Protein AF-A0A321LWF9-F1 (afdb_monomer_lite)

Sequence (135 aa):
MAGTLKCGDTFLAPKTSSAIEHLWIIVTHPDKDGRAVCVNVTTQHSYSETTVILKKGDHPFIQHDSVINYADSQLLNIKSIQAAIAAQPRSYVCKIHEPCSPKMLEDVQNGLLKSKLVKKDIKERCIAEWANKPK

Secondary structure (DSSP, 8-state):
--PPP-TT-EEEEESSTTSPEEEEEE-S---TTSEEEEEEEEE--TTS--SSEE-TTSSTT--S-EEE-GGG-EEEEHHHHHHHHHH--SSS--EEEPPPPHHHHHHHHHHHHH-SSS-HHHHHHHHHHHTT---

Structure (mmCIF, N/CA/C/O backbone):
data_AF-A0A321LWF9-F1
#
_entry.id   AF-A0A321LWF9-F1
#
loop_
_atom_site.group_PDB
_atom_site.id
_atom_site.type_symbol
_atom_site.label_atom_id
_atom_site.label_alt_id
_atom_site.label_comp_id
_atom_site.label_asym_id
_atom_site.label_entity_id
_atom_site.label_seq_id
_atom_site.pdbx_PDB_ins_code
_atom_site.Cartn_x
_atom_site.Cartn_y
_atom_site.Cartn_z
_atom_site.occupancy
_atom_site.B_iso_or_equiv
_atom_site.auth_seq_id
_atom_site.auth_comp_id
_atom_site.auth_asym_id
_atom_site.auth_atom_id
_atom_site.pdbx_PDB_model_num
ATOM 1 N N . MET A 1 1 ? -0.576 1.371 -25.034 1.00 33.84 1 MET A N 1
ATOM 2 C CA . MET A 1 1 ? -0.119 2.586 -24.324 1.00 33.84 1 MET A CA 1
ATOM 3 C C . MET A 1 1 ? -0.465 2.390 -22.858 1.00 33.84 1 MET A C 1
ATOM 5 O O . MET A 1 1 ? -1.647 2.383 -22.543 1.00 33.84 1 MET A O 1
ATOM 9 N N . ALA A 1 2 ? 0.508 2.096 -21.993 1.00 49.84 2 ALA A N 1
ATOM 10 C CA . ALA A 1 2 ? 0.224 1.943 -20.565 1.00 49.84 2 ALA A CA 1
ATOM 11 C C . ALA A 1 2 ? -0.111 3.329 -19.995 1.00 49.84 2 ALA A C 1
ATOM 13 O O . ALA A 1 2 ? 0.714 4.238 -20.071 1.00 49.84 2 ALA A O 1
ATOM 14 N N . GLY A 1 3 ? -1.344 3.509 -19.521 1.00 65.12 3 GLY A N 1
ATOM 15 C CA . GLY A 1 3 ? -1.776 4.757 -18.898 1.00 65.12 3 GLY A CA 1
ATOM 16 C C . GLY A 1 3 ? -0.985 5.060 -17.623 1.00 65.12 3 GLY A C 1
ATOM 17 O O . GLY A 1 3 ? -0.317 4.191 -17.061 1.00 65.12 3 GLY A O 1
ATOM 18 N N . THR A 1 4 ? -1.047 6.309 -17.165 1.00 84.88 4 THR A N 1
ATOM 19 C CA . THR A 1 4 ? -0.540 6.695 -15.842 1.00 84.88 4 THR A CA 1
ATOM 20 C C . THR A 1 4 ? -1.235 5.866 -14.762 1.00 84.88 4 THR A C 1
ATOM 22 O O . THR A 1 4 ? -2.464 5.802 -14.758 1.00 84.88 4 THR A O 1
ATOM 25 N N . LEU A 1 5 ? -0.455 5.237 -13.874 1.00 94.19 5 LEU A N 1
ATOM 26 C CA . LEU A 1 5 ? -0.988 4.528 -12.710 1.00 94.19 5 LEU A CA 1
ATOM 27 C C . LEU A 1 5 ? -1.885 5.477 -11.905 1.00 94.19 5 LEU A C 1
ATOM 29 O O . LEU A 1 5 ? -1.524 6.631 -11.659 1.00 94.19 5 LEU A O 1
ATOM 33 N N . LYS A 1 6 ? -3.053 4.991 -11.504 1.00 96.19 6 LYS A N 1
ATOM 34 C CA . LYS A 1 6 ? -4.105 5.790 -10.863 1.00 96.19 6 LYS A CA 1
ATOM 35 C C . LYS A 1 6 ? -4.598 5.139 -9.574 1.00 96.19 6 LYS A C 1
ATOM 37 O O . LYS A 1 6 ? -4.221 4.024 -9.232 1.00 96.19 6 LYS A O 1
ATOM 42 N N . CYS A 1 7 ? -5.462 5.856 -8.859 1.00 97.69 7 CYS A N 1
ATOM 43 C CA . CYS A 1 7 ? -6.147 5.339 -7.679 1.00 97.69 7 CYS A CA 1
ATOM 44 C C . CYS A 1 7 ? -6.830 3.993 -7.989 1.00 97.69 7 CYS A C 1
ATOM 46 O O . CYS A 1 7 ? -7.544 3.879 -8.985 1.00 97.69 7 CYS A O 1
ATOM 48 N N . GLY A 1 8 ? -6.592 2.991 -7.143 1.00 98.19 8 GLY A N 1
ATOM 49 C CA . GLY A 1 8 ? -7.060 1.614 -7.311 1.00 98.19 8 GLY A CA 1
ATOM 50 C C . GLY A 1 8 ? -6.105 0.689 -8.066 1.00 98.19 8 GLY A C 1
ATOM 51 O O . GLY A 1 8 ? -6.226 -0.526 -7.919 1.00 98.19 8 GLY A O 1
ATOM 52 N N . ASP A 1 9 ? -5.138 1.221 -8.816 1.00 98.31 9 ASP A N 1
ATOM 53 C CA . ASP A 1 9 ? -4.110 0.382 -9.428 1.00 98.31 9 ASP A CA 1
ATOM 54 C C . ASP A 1 9 ? -3.149 -0.153 -8.360 1.00 98.31 9 ASP A C 1
ATOM 56 O O . ASP A 1 9 ? -2.934 0.461 -7.304 1.00 98.31 9 ASP A O 1
ATOM 60 N N . THR A 1 10 ? -2.537 -1.296 -8.667 1.00 98.44 10 THR A N 1
ATOM 61 C CA . THR A 1 10 ? -1.544 -1.923 -7.801 1.00 98.44 10 THR A CA 1
ATOM 62 C C . THR A 1 10 ? -0.240 -2.193 -8.540 1.00 98.44 10 THR A C 1
ATOM 64 O O . THR A 1 10 ? -0.171 -2.264 -9.773 1.00 98.44 10 THR A O 1
ATOM 67 N N . PHE A 1 11 ? 0.835 -2.316 -7.772 1.00 97.69 11 PHE A N 1
ATOM 68 C CA . PHE A 1 11 ? 2.148 -2.661 -8.294 1.00 97.69 11 PHE A CA 1
ATOM 69 C C . PHE A 1 11 ? 2.960 -3.418 -7.249 1.00 97.69 11 PHE A C 1
ATOM 71 O O . PHE A 1 11 ? 2.755 -3.268 -6.045 1.00 97.69 11 PHE A O 1
ATOM 78 N N . LEU A 1 12 ? 3.909 -4.222 -7.718 1.00 96.94 12 LEU A N 1
ATOM 79 C CA . LEU A 1 12 ? 4.928 -4.832 -6.879 1.00 96.94 12 LEU A CA 1
ATOM 80 C C . LEU A 1 12 ? 6.168 -3.957 -6.877 1.00 96.94 12 LEU A C 1
ATOM 82 O O . LEU A 1 12 ? 6.652 -3.569 -7.940 1.00 96.94 12 LEU A O 1
ATOM 86 N N . ALA A 1 13 ? 6.669 -3.660 -5.686 1.00 95.38 13 ALA A N 1
ATOM 87 C CA . ALA A 1 13 ? 7.951 -3.003 -5.486 1.00 95.38 13 ALA A CA 1
ATOM 88 C C . ALA A 1 13 ? 8.473 -3.313 -4.078 1.00 95.38 13 ALA A C 1
ATOM 90 O O . ALA A 1 13 ? 7.673 -3.446 -3.140 1.00 95.38 13 ALA A O 1
ATOM 91 N N . PRO A 1 14 ? 9.795 -3.402 -3.889 1.00 92.81 14 PRO A N 1
ATOM 92 C CA . PRO A 1 14 ? 10.354 -3.537 -2.561 1.00 92.81 14 PRO A CA 1
ATOM 93 C C . PRO A 1 14 ? 10.372 -2.176 -1.853 1.00 92.81 14 PRO A C 1
ATOM 95 O O . PRO A 1 14 ? 10.404 -1.120 -2.487 1.00 92.81 14 PRO A O 1
ATOM 98 N N . LYS A 1 15 ? 10.356 -2.187 -0.517 1.00 85.38 15 LYS A N 1
ATOM 99 C CA . LYS A 1 15 ? 10.436 -0.949 0.289 1.00 85.38 15 LYS A CA 1
ATOM 100 C C . LYS A 1 15 ? 11.791 -0.256 0.145 1.00 85.38 15 LYS A C 1
ATOM 102 O O . LYS A 1 15 ? 11.888 0.966 0.171 1.00 85.38 15 LYS A O 1
ATOM 107 N N . THR A 1 16 ? 12.836 -1.061 0.004 1.00 81.19 16 THR A N 1
ATOM 108 C CA . THR A 1 16 ? 14.216 -0.669 -0.282 1.00 81.19 16 THR A CA 1
ATOM 109 C C . THR A 1 16 ? 14.758 -1.615 -1.346 1.00 81.19 16 THR A C 1
ATOM 111 O O . THR A 1 16 ? 14.218 -2.697 -1.532 1.00 81.19 16 THR A O 1
ATOM 114 N N . SER A 1 17 ? 15.844 -1.265 -2.032 1.00 71.50 17 SER A N 1
ATOM 115 C CA . SER A 1 17 ? 16.405 -2.103 -3.106 1.00 71.50 17 SER A CA 1
ATOM 116 C C . SER A 1 17 ? 16.834 -3.517 -2.678 1.00 71.50 17 SER A C 1
ATOM 118 O O . SER A 1 17 ? 17.071 -4.350 -3.546 1.00 71.50 17 SER A O 1
ATOM 120 N N . SER A 1 18 ? 16.940 -3.790 -1.374 1.00 73.69 18 SER A N 1
ATOM 121 C CA . SER A 1 18 ? 17.298 -5.093 -0.798 1.00 73.69 18 SER A CA 1
ATOM 122 C C . SER A 1 18 ? 16.151 -5.797 -0.064 1.00 73.69 18 SER A C 1
ATOM 124 O O . SER A 1 18 ? 16.348 -6.895 0.454 1.00 73.69 18 SER A O 1
ATOM 126 N N . ALA A 1 19 ? 14.974 -5.175 0.030 1.00 82.75 19 ALA A N 1
ATOM 127 C CA . ALA A 1 19 ? 13.818 -5.772 0.687 1.00 82.75 19 ALA A CA 1
ATOM 128 C C . ALA A 1 19 ? 13.06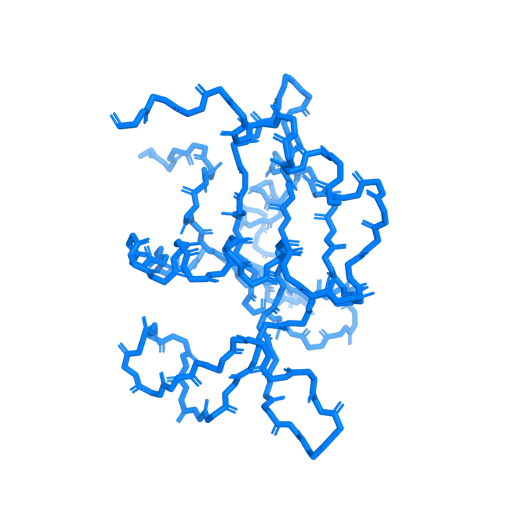1 -6.713 -0.257 1.00 82.75 19 ALA A C 1
ATOM 130 O O . ALA A 1 19 ? 13.158 -6.601 -1.479 1.00 82.75 19 ALA A O 1
ATOM 131 N N . ILE A 1 20 ? 12.252 -7.596 0.329 1.00 88.69 20 ILE A N 1
ATOM 132 C CA . ILE A 1 20 ? 11.236 -8.333 -0.423 1.00 88.69 20 ILE A CA 1
ATOM 133 C C . ILE A 1 20 ? 10.226 -7.359 -1.036 1.00 88.69 20 ILE A C 1
ATOM 135 O O . ILE A 1 20 ? 9.945 -6.285 -0.488 1.00 88.69 20 ILE A O 1
ATOM 139 N N . GLU A 1 21 ? 9.677 -7.733 -2.183 1.00 92.75 21 GLU A N 1
ATOM 140 C CA . GLU A 1 21 ? 8.606 -6.993 -2.822 1.00 92.75 21 GLU A CA 1
ATOM 141 C C . GLU A 1 21 ? 7.299 -7.098 -2.036 1.00 92.75 21 GLU A C 1
ATOM 143 O O . GLU A 1 21 ? 6.934 -8.141 -1.494 1.00 92.75 21 GLU A O 1
ATOM 148 N N . HIS A 1 22 ? 6.567 -5.990 -2.010 1.00 96.06 22 HIS A N 1
ATOM 149 C CA . HIS A 1 22 ? 5.213 -5.938 -1.488 1.00 96.06 22 HIS A CA 1
ATOM 150 C C . HIS A 1 22 ? 4.256 -5.510 -2.590 1.00 96.06 22 HIS A C 1
ATOM 152 O O . HIS A 1 22 ? 4.632 -4.751 -3.488 1.00 96.06 22 HIS A O 1
ATOM 158 N N . LEU A 1 23 ? 3.003 -5.949 -2.482 1.00 97.94 23 LEU A N 1
ATOM 159 C CA . LEU A 1 23 ? 1.915 -5.352 -3.244 1.00 97.94 23 LEU A CA 1
ATOM 160 C C . LEU A 1 23 ? 1.570 -3.999 -2.639 1.00 97.94 23 LEU A C 1
ATOM 162 O O . LEU A 1 23 ? 1.152 -3.919 -1.485 1.00 97.94 23 LEU A O 1
ATOM 166 N N . TRP A 1 24 ? 1.734 -2.956 -3.437 1.00 98.44 24 TRP A N 1
ATOM 167 C CA . TRP A 1 24 ? 1.317 -1.600 -3.129 1.00 98.44 24 TRP A CA 1
ATOM 168 C C . TRP A 1 24 ? 0.002 -1.284 -3.823 1.00 98.44 24 TRP A C 1
ATOM 170 O O . TRP A 1 24 ? -0.192 -1.639 -4.983 1.00 98.44 24 TRP A O 1
ATOM 180 N N . ILE A 1 25 ? -0.873 -0.579 -3.117 1.00 98.69 25 ILE A N 1
ATOM 181 C CA . ILE A 1 25 ? -2.166 -0.106 -3.605 1.00 98.69 25 ILE A CA 1
ATOM 182 C C . ILE A 1 25 ? -2.134 1.415 -3.589 1.00 98.69 25 ILE A C 1
ATOM 184 O O . ILE A 1 25 ? -1.852 2.015 -2.548 1.00 98.69 25 ILE A O 1
ATOM 188 N N . ILE A 1 26 ? -2.448 2.038 -4.722 1.00 98.56 26 ILE A N 1
ATOM 189 C CA . ILE A 1 26 ? -2.597 3.490 -4.811 1.00 98.56 26 ILE A CA 1
ATOM 190 C C . ILE A 1 26 ? -3.982 3.856 -4.270 1.00 98.56 26 ILE A C 1
ATOM 192 O O . ILE A 1 26 ? -4.996 3.518 -4.877 1.00 98.56 26 ILE A O 1
ATOM 196 N N . VAL A 1 27 ? -4.048 4.541 -3.128 1.00 98.44 27 VAL A N 1
ATOM 197 C CA . VAL A 1 27 ? -5.325 4.824 -2.442 1.00 98.44 27 VAL A CA 1
ATOM 198 C C . VAL A 1 27 ? -5.854 6.230 -2.699 1.00 98.44 27 VAL A C 1
ATOM 200 O O . VAL A 1 27 ? -6.997 6.526 -2.352 1.00 98.44 27 VAL A O 1
ATOM 203 N N . THR A 1 28 ? -5.062 7.087 -3.336 1.00 97.75 28 THR A N 1
ATOM 204 C CA . THR A 1 28 ? -5.463 8.433 -3.750 1.00 97.75 28 THR A CA 1
ATOM 205 C C . THR A 1 28 ? -5.158 8.689 -5.221 1.00 97.75 28 THR A C 1
ATOM 207 O O . THR A 1 28 ? -4.331 8.011 -5.825 1.00 97.75 28 THR A O 1
ATOM 210 N N . HIS A 1 29 ? -5.789 9.691 -5.823 1.00 95.94 29 HIS A N 1
ATOM 211 C CA . HIS A 1 29 ? -5.349 10.176 -7.126 1.00 95.94 29 HIS A CA 1
ATOM 212 C C . HIS A 1 29 ? -3.950 10.801 -7.002 1.00 95.94 29 HIS A C 1
ATOM 214 O O . HIS A 1 29 ? -3.640 11.417 -5.977 1.00 95.94 29 HIS A O 1
ATOM 220 N N . PRO A 1 30 ? -3.084 10.655 -8.021 1.00 95.38 30 PRO A N 1
ATOM 221 C CA . PRO A 1 30 ? -1.855 11.430 -8.078 1.00 95.38 30 PRO A CA 1
ATOM 222 C C . PRO A 1 30 ? -2.178 12.927 -8.082 1.00 95.38 30 PRO A C 1
ATOM 224 O O . PRO A 1 30 ? -3.001 13.389 -8.871 1.00 95.38 30 PRO A O 1
ATOM 227 N N . ASP A 1 31 ? -1.526 13.682 -7.203 1.00 94.00 31 ASP A N 1
ATOM 228 C CA . ASP A 1 31 ? -1.653 15.135 -7.162 1.00 94.00 31 ASP A CA 1
ATOM 229 C C . ASP A 1 31 ? -0.938 15.810 -8.348 1.00 94.00 31 ASP A C 1
ATOM 231 O O . ASP A 1 31 ? -0.370 15.156 -9.227 1.00 94.00 31 ASP A O 1
ATOM 235 N N . LYS A 1 32 ? -0.932 17.148 -8.369 1.00 92.38 32 LYS A N 1
ATOM 236 C CA . LYS A 1 32 ? -0.263 17.944 -9.414 1.00 92.38 32 LYS A CA 1
ATOM 237 C C . LYS A 1 32 ? 1.233 17.631 -9.580 1.00 92.38 32 LYS A C 1
ATOM 239 O O . LYS A 1 32 ? 1.772 17.805 -10.671 1.00 92.38 32 LYS A O 1
ATOM 244 N N . ASP A 1 33 ? 1.888 17.146 -8.525 1.00 93.62 33 ASP A N 1
ATOM 245 C CA . ASP A 1 33 ? 3.304 16.768 -8.533 1.00 93.62 33 ASP A CA 1
ATOM 246 C C . ASP A 1 33 ? 3.491 15.284 -8.910 1.00 93.62 33 ASP A C 1
ATOM 248 O O . ASP A 1 33 ? 4.613 14.777 -8.959 1.00 93.62 33 ASP A O 1
ATOM 252 N N . GLY A 1 34 ? 2.397 14.570 -9.195 1.00 94.69 34 GLY A N 1
ATOM 253 C CA . GLY A 1 34 ? 2.378 13.144 -9.498 1.00 94.69 34 GLY A CA 1
ATOM 254 C C . GLY A 1 34 ? 2.550 12.261 -8.265 1.00 94.69 34 GLY A C 1
ATOM 255 O O . GLY A 1 34 ? 2.986 11.118 -8.406 1.00 94.69 34 GLY A O 1
ATOM 256 N N . ARG A 1 35 ? 2.257 12.770 -7.062 1.00 97.19 35 ARG A N 1
ATOM 257 C CA . ARG A 1 35 ? 2.376 12.010 -5.814 1.00 97.19 35 ARG A CA 1
ATOM 258 C C . ARG A 1 35 ? 1.029 11.482 -5.348 1.00 97.19 35 ARG A C 1
ATOM 260 O O . ARG A 1 35 ? 0.050 12.221 -5.338 1.00 97.19 35 ARG A O 1
ATOM 267 N N . ALA A 1 36 ? 0.996 10.233 -4.904 1.00 97.94 36 ALA A N 1
ATOM 268 C CA . ALA A 1 36 ? -0.195 9.608 -4.340 1.00 97.94 36 ALA A CA 1
ATOM 269 C C . ALA A 1 36 ? 0.142 8.872 -3.043 1.00 97.94 36 ALA A C 1
ATOM 271 O O . ALA A 1 36 ? 1.253 8.366 -2.864 1.00 97.94 36 ALA A O 1
ATOM 272 N N . VAL A 1 37 ? -0.825 8.812 -2.132 1.00 98.44 37 VAL A N 1
ATOM 273 C CA . VAL A 1 37 ? -0.742 7.952 -0.959 1.00 98.44 37 VAL A CA 1
ATOM 274 C C . VAL A 1 37 ? -0.902 6.511 -1.423 1.00 98.44 37 VAL A C 1
ATOM 276 O O . VAL A 1 37 ? -1.828 6.175 -2.164 1.00 98.44 37 VAL A O 1
ATOM 279 N N . CYS A 1 38 ? 0.017 5.667 -0.977 1.00 98.56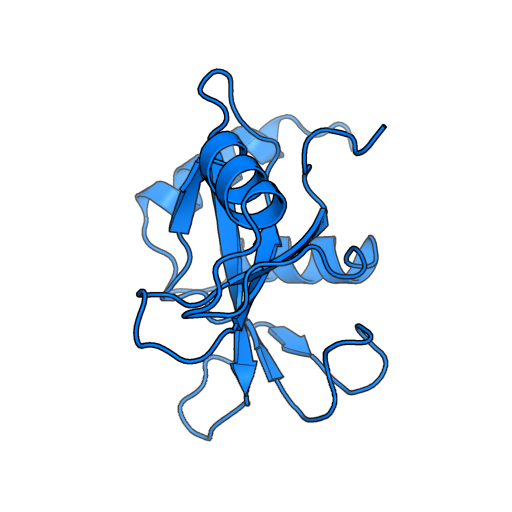 38 CYS A N 1
ATOM 280 C CA . CYS A 1 38 ? 0.029 4.243 -1.240 1.00 98.56 38 CYS A CA 1
ATOM 281 C C . CYS A 1 38 ? 0.143 3.476 0.078 1.00 98.56 38 CYS A C 1
ATOM 283 O O . CYS A 1 38 ? 0.803 3.926 1.018 1.00 98.56 38 CYS A O 1
ATOM 285 N N . VAL A 1 39 ? -0.471 2.300 0.128 1.00 98.56 39 VAL A N 1
ATOM 286 C CA . VAL A 1 39 ? -0.352 1.356 1.248 1.00 98.56 39 VAL A CA 1
ATOM 287 C C . VAL A 1 39 ? 0.175 0.026 0.737 1.00 98.56 39 VAL A C 1
ATOM 289 O O . VAL A 1 39 ? -0.084 -0.319 -0.414 1.00 98.56 39 VAL A O 1
ATOM 292 N N . ASN A 1 40 ? 0.900 -0.720 1.571 1.00 98.12 40 ASN A N 1
ATOM 293 C CA . ASN A 1 40 ? 1.349 -2.063 1.214 1.00 98.12 40 ASN A CA 1
ATOM 294 C C . ASN A 1 40 ? 0.566 -3.163 1.925 1.00 98.12 40 ASN A C 1
ATOM 296 O O . ASN A 1 40 ? 0.078 -2.993 3.044 1.00 98.12 40 ASN A O 1
ATOM 300 N N . VAL A 1 41 ? 0.485 -4.306 1.252 1.00 98.12 41 VAL A N 1
ATOM 301 C CA . VAL A 1 41 ? -0.030 -5.556 1.795 1.00 98.12 41 VAL A CA 1
ATOM 302 C C . VAL A 1 41 ? 1.121 -6.370 2.381 1.00 98.12 41 VAL A C 1
ATOM 304 O O . VAL A 1 41 ? 2.202 -6.479 1.794 1.00 98.12 41 VAL A O 1
ATOM 307 N N . THR A 1 42 ? 0.880 -6.968 3.543 1.00 96.50 42 THR A N 1
ATOM 308 C CA . THR A 1 42 ? 1.802 -7.905 4.190 1.00 96.50 42 THR A CA 1
ATOM 309 C C . THR A 1 42 ? 1.041 -9.116 4.711 1.00 96.50 42 THR A C 1
ATOM 311 O O . THR A 1 42 ? -0.143 -9.018 5.026 1.00 96.50 42 THR A O 1
ATOM 314 N N . THR A 1 43 ? 1.720 -10.253 4.835 1.00 96.75 43 THR A N 1
ATOM 315 C CA . THR A 1 43 ? 1.185 -11.440 5.514 1.00 96.75 43 THR A CA 1
ATOM 316 C C . THR A 1 43 ? 0.687 -11.082 6.916 1.00 96.75 43 THR A C 1
ATOM 318 O O . THR A 1 43 ? 1.323 -10.299 7.628 1.00 96.75 43 THR A O 1
ATOM 321 N N . GLN A 1 44 ? -0.455 -11.647 7.311 1.00 97.69 44 GLN A N 1
ATOM 322 C CA . GLN A 1 44 ? -0.996 -11.476 8.652 1.00 97.69 44 GLN A CA 1
ATOM 323 C C . GLN A 1 44 ? -0.147 -12.247 9.676 1.00 97.69 44 GLN A C 1
ATOM 325 O O . GLN A 1 44 ? 0.100 -13.442 9.534 1.00 97.69 44 GLN A O 1
ATOM 330 N N . HIS A 1 45 ? 0.236 -11.566 10.752 1.00 96.25 45 HIS A N 1
ATOM 331 C CA . HIS A 1 45 ? 0.881 -12.134 11.933 1.00 96.25 45 HIS A CA 1
ATOM 332 C C . HIS A 1 45 ? 0.061 -11.812 13.192 1.00 96.25 45 HIS A C 1
ATOM 334 O O . HIS A 1 45 ? -0.865 -11.003 13.154 1.00 96.25 45 HIS A O 1
ATOM 340 N N . SER A 1 46 ? 0.395 -12.421 14.333 1.00 96.56 46 SER A N 1
ATOM 341 C CA . SER A 1 46 ? -0.323 -12.201 15.602 1.00 96.56 46 SER A CA 1
ATOM 342 C C . SER A 1 46 ? -0.274 -10.750 16.101 1.00 96.56 46 SER A C 1
ATOM 344 O O . SER A 1 46 ? -1.175 -10.318 16.811 1.00 96.56 46 SER A O 1
ATOM 346 N N . TYR A 1 47 ? 0.760 -10.001 15.715 1.00 94.06 47 TYR A N 1
ATOM 347 C CA . TYR A 1 47 ? 0.954 -8.587 16.051 1.00 94.06 47 TYR A CA 1
ATOM 348 C C . TYR A 1 47 ? 0.453 -7.625 14.963 1.00 94.06 47 TYR A C 1
ATOM 350 O O . TYR A 1 47 ? 0.621 -6.413 15.090 1.00 94.06 47 TYR A O 1
ATOM 358 N N . SER A 1 48 ? -0.106 -8.143 13.867 1.00 95.94 48 SER A N 1
ATOM 359 C CA . SER A 1 48 ? -0.613 -7.313 12.779 1.00 95.94 48 SER A CA 1
ATOM 360 C C . SER A 1 48 ? -1.804 -6.475 13.228 1.00 95.94 48 SER A C 1
ATOM 362 O O . SER A 1 48 ? -2.694 -6.955 13.928 1.00 95.94 48 SER A O 1
ATOM 364 N N . GLU A 1 49 ? -1.877 -5.240 12.737 1.00 95.12 49 GLU A N 1
ATOM 365 C CA . GLU A 1 49 ? -3.142 -4.513 12.736 1.00 95.12 49 GLU A CA 1
ATOM 366 C C . GLU A 1 49 ? -4.128 -5.221 11.793 1.00 95.12 49 GLU A C 1
ATOM 368 O O . GLU A 1 49 ? -3.803 -5.498 10.640 1.00 95.12 49 GLU A O 1
ATOM 373 N N . THR A 1 50 ? -5.338 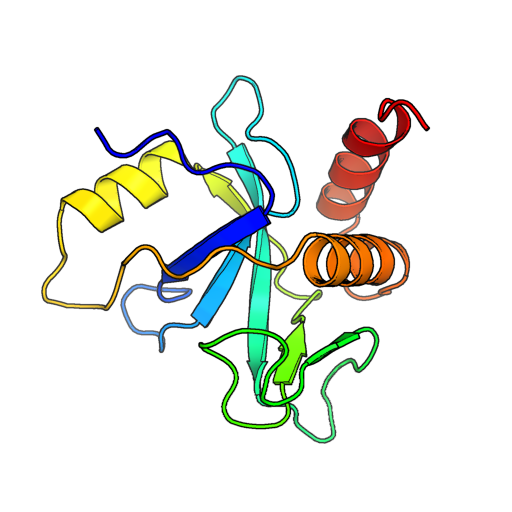-5.504 12.277 1.00 97.38 50 THR A N 1
ATOM 374 C CA . THR A 1 50 ? -6.371 -6.265 11.552 1.00 97.38 50 THR A CA 1
ATOM 375 C C . THR A 1 50 ? -7.547 -5.403 11.093 1.00 97.38 50 THR A C 1
ATOM 377 O O . THR A 1 50 ? -8.627 -5.917 10.814 1.00 97.38 50 THR A O 1
ATOM 380 N N . THR A 1 51 ? -7.344 -4.085 10.981 1.00 97.81 51 THR A N 1
ATOM 381 C CA . THR A 1 51 ? -8.369 -3.133 10.517 1.00 97.81 51 THR A CA 1
ATOM 382 C C . THR A 1 51 ? -8.942 -3.527 9.151 1.00 97.81 51 THR A C 1
ATOM 384 O O . THR A 1 51 ? -10.142 -3.382 8.927 1.00 97.81 51 THR A O 1
ATOM 387 N N . VAL A 1 52 ? -8.098 -4.063 8.262 1.00 98.44 52 VAL A N 1
ATOM 388 C CA . VAL A 1 52 ? -8.506 -4.725 7.017 1.00 98.44 52 VAL A CA 1
ATOM 389 C C . VAL A 1 52 ? -7.705 -6.012 6.878 1.00 98.44 52 VAL A C 1
ATOM 391 O O . VAL A 1 52 ? -6.473 -5.977 6.840 1.00 98.44 52 VAL A O 1
ATOM 394 N N . ILE A 1 53 ? -8.417 -7.135 6.795 1.00 98.44 53 ILE A N 1
ATOM 395 C CA . ILE A 1 53 ? -7.861 -8.451 6.484 1.00 98.44 53 ILE A CA 1
ATOM 396 C C . ILE A 1 53 ? -8.274 -8.796 5.055 1.00 98.44 53 ILE A C 1
ATOM 398 O O . ILE A 1 53 ? -9.453 -8.723 4.720 1.00 98.44 53 ILE A O 1
ATOM 402 N N . LEU A 1 54 ? -7.300 -9.189 4.245 1.00 98.38 54 LEU A N 1
ATOM 403 C CA . LEU A 1 54 ? -7.476 -9.690 2.891 1.00 98.38 54 LEU A CA 1
ATOM 404 C C . LEU A 1 54 ? -7.340 -11.209 2.894 1.00 98.38 54 LEU A C 1
ATOM 406 O O . LEU A 1 54 ? -6.417 -11.768 3.496 1.00 98.38 54 LEU A O 1
ATOM 410 N N . LYS A 1 55 ? -8.256 -11.870 2.200 1.00 98.25 55 LYS A N 1
ATOM 411 C CA . LYS A 1 55 ? -8.323 -13.317 2.040 1.00 98.25 55 LYS A CA 1
ATOM 412 C C . LYS A 1 55 ? -8.039 -13.704 0.595 1.00 98.25 55 LYS A C 1
ATOM 414 O O . LYS A 1 55 ? -8.119 -12.899 -0.336 1.00 98.25 55 LYS A O 1
ATOM 419 N N . LYS A 1 56 ? -7.712 -14.982 0.398 1.00 97.62 56 LYS A N 1
ATOM 420 C CA . LYS A 1 56 ? -7.579 -15.557 -0.941 1.00 97.62 56 LYS A CA 1
ATOM 421 C C . LYS A 1 56 ? -8.867 -15.312 -1.736 1.00 97.62 56 LYS A C 1
ATOM 423 O O . LYS A 1 56 ? -9.946 -15.665 -1.274 1.00 97.62 56 LYS A O 1
ATOM 428 N N . GLY A 1 57 ? -8.728 -14.741 -2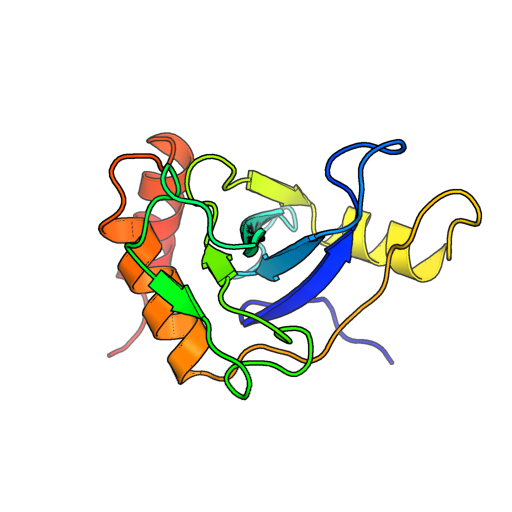.931 1.00 96.31 57 GLY A N 1
ATOM 429 C CA . GLY A 1 57 ? -9.848 -14.366 -3.802 1.00 96.31 57 GLY A CA 1
ATOM 430 C C . GLY A 1 57 ? -10.157 -12.867 -3.833 1.00 96.31 57 GLY A C 1
ATOM 431 O O . GLY A 1 57 ? -10.696 -12.409 -4.835 1.00 96.31 57 GLY A O 1
ATOM 432 N N . ASP A 1 58 ? -9.748 -12.089 -2.822 1.00 97.06 58 ASP A N 1
ATOM 433 C CA . ASP A 1 58 ? -9.966 -10.630 -2.817 1.00 97.06 58 ASP A CA 1
ATOM 434 C C . ASP A 1 58 ? -9.129 -9.916 -3.886 1.00 97.06 58 ASP A C 1
ATOM 436 O O . ASP A 1 58 ? -9.554 -8.922 -4.476 1.00 97.06 58 ASP A O 1
ATOM 440 N N . HIS A 1 59 ? -7.928 -10.437 -4.143 1.00 98.06 59 HIS A N 1
ATOM 441 C CA . HIS A 1 59 ? -7.025 -9.961 -5.182 1.00 98.06 59 HIS A CA 1
ATOM 442 C C . HIS A 1 59 ? -6.075 -11.095 -5.622 1.00 98.06 59 HIS A C 1
ATOM 444 O O . HIS A 1 59 ? -5.661 -11.880 -4.763 1.00 98.06 59 HIS A O 1
ATOM 450 N N . PRO A 1 60 ? -5.673 -11.201 -6.908 1.00 97.38 60 PRO A N 1
ATOM 451 C CA . PRO A 1 60 ? -4.872 -12.330 -7.410 1.00 97.38 60 PRO A CA 1
ATOM 452 C C . PRO A 1 60 ? -3.521 -12.540 -6.707 1.00 97.38 60 PRO A C 1
ATOM 454 O O . PRO A 1 60 ? -3.020 -13.660 -6.631 1.00 97.38 60 PRO A O 1
ATOM 457 N N . PHE A 1 61 ? -2.941 -11.473 -6.153 1.00 97.06 61 PHE A N 1
ATOM 458 C CA . PHE A 1 61 ? -1.708 -11.548 -5.359 1.00 97.06 61 PHE A CA 1
ATOM 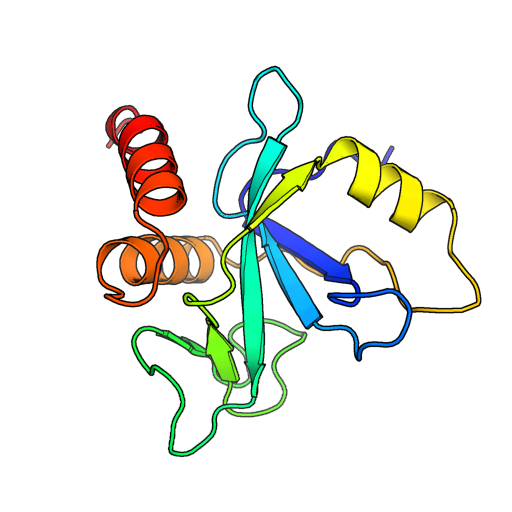459 C C . PHE A 1 61 ? -1.892 -12.246 -3.995 1.00 97.06 61 PHE A C 1
ATOM 461 O O . PHE A 1 61 ? -0.929 -12.741 -3.416 1.00 97.06 61 PHE A O 1
ATOM 468 N N . ILE A 1 62 ? -3.113 -12.285 -3.455 1.00 97.69 62 ILE A N 1
ATOM 469 C CA . ILE A 1 62 ? -3.384 -12.765 -2.096 1.00 97.69 62 ILE A CA 1
ATOM 470 C C . ILE A 1 62 ? -3.574 -14.279 -2.116 1.00 97.69 62 ILE A C 1
ATOM 472 O O . ILE A 1 62 ? -4.587 -14.790 -2.591 1.00 97.69 62 ILE A O 1
ATOM 476 N N . GLN A 1 63 ? -2.592 -14.999 -1.576 1.00 96.75 63 GLN A N 1
ATOM 477 C CA . GLN A 1 63 ? -2.602 -16.466 -1.500 1.00 96.75 63 GLN A CA 1
ATOM 478 C C . GLN A 1 63 ? -2.892 -16.994 -0.091 1.00 96.75 63 GLN A C 1
ATOM 480 O O . GLN A 1 63 ? -3.330 -18.133 0.072 1.00 96.75 63 GLN A O 1
ATOM 485 N N . HIS A 1 64 ? -2.704 -16.147 0.915 1.00 95.81 64 HIS A N 1
ATOM 486 C CA . HIS A 1 64 ? -2.912 -16.430 2.329 1.00 95.81 64 HIS A CA 1
ATOM 487 C C . HIS A 1 64 ? -3.405 -15.172 3.042 1.00 95.81 64 HIS A C 1
ATOM 489 O O . HIS A 1 64 ? -3.333 -14.067 2.498 1.00 95.81 64 HIS A O 1
ATOM 495 N N . ASP A 1 65 ? -3.897 -15.351 4.265 1.00 98.25 65 ASP A N 1
ATOM 496 C CA . ASP A 1 65 ? -4.367 -14.263 5.120 1.00 98.25 65 ASP A CA 1
ATOM 497 C C . ASP A 1 65 ? -3.334 -13.134 5.203 1.00 98.25 65 ASP A C 1
ATOM 499 O O . ASP A 1 65 ? -2.186 -13.323 5.615 1.00 98.25 65 ASP A O 1
ATOM 503 N N . SER A 1 66 ? -3.752 -11.951 4.768 1.00 98.44 66 SER A N 1
ATOM 504 C CA . SER A 1 66 ? -2.907 -10.769 4.630 1.00 98.44 66 SER A CA 1
ATOM 505 C C . SER A 1 66 ? -3.602 -9.566 5.256 1.00 98.44 66 SER A C 1
ATOM 507 O O . SER A 1 66 ? -4.818 -9.556 5.422 1.00 98.44 66 SER A O 1
ATOM 509 N N . VAL A 1 67 ? -2.847 -8.532 5.602 1.00 98.56 67 VAL A N 1
ATOM 510 C CA . VAL A 1 67 ? -3.374 -7.274 6.143 1.00 98.56 67 VAL A CA 1
ATOM 511 C C . VAL A 1 67 ? -2.819 -6.082 5.378 1.00 98.56 67 VAL A C 1
ATOM 513 O O . VAL A 1 67 ? -1.762 -6.164 4.744 1.00 98.56 67 VAL A O 1
ATOM 516 N N . ILE A 1 68 ? -3.511 -4.950 5.479 1.00 98.50 68 ILE A N 1
ATOM 517 C CA . ILE A 1 68 ? -2.957 -3.664 5.056 1.00 98.50 68 ILE A CA 1
ATOM 518 C C . ILE A 1 68 ? -2.033 -3.133 6.148 1.00 98.50 68 ILE A C 1
ATOM 520 O O . ILE A 1 68 ? -2.443 -2.938 7.291 1.00 98.50 68 ILE A O 1
ATOM 524 N N . ASN A 1 69 ? -0.784 -2.853 5.793 1.00 97.50 69 ASN A N 1
ATOM 525 C CA . ASN A 1 69 ? 0.192 -2.293 6.716 1.00 97.50 69 ASN A CA 1
ATOM 526 C C . ASN A 1 69 ? 0.082 -0.762 6.775 1.00 97.50 69 ASN A C 1
ATOM 528 O O . ASN A 1 69 ? 0.895 -0.033 6.206 1.00 97.50 69 ASN A O 1
ATOM 532 N N . TYR A 1 70 ? -0.937 -0.265 7.475 1.00 98.12 70 TYR A N 1
ATOM 533 C CA . TYR A 1 70 ? -1.220 1.168 7.565 1.00 98.12 70 TYR A CA 1
ATOM 534 C C . TYR A 1 70 ? -0.103 1.994 8.220 1.00 98.12 70 TYR A C 1
ATOM 536 O O . TYR A 1 70 ? 0.085 3.156 7.846 1.00 98.12 70 TYR A O 1
ATOM 544 N N . ALA A 1 71 ? 0.669 1.401 9.137 1.00 96.75 71 ALA A N 1
ATOM 545 C CA . ALA A 1 71 ? 1.834 2.038 9.759 1.00 96.75 71 ALA A CA 1
ATOM 546 C C . ALA A 1 71 ? 2.900 2.471 8.733 1.00 96.75 71 ALA A C 1
ATOM 548 O O . ALA A 1 71 ? 3.648 3.422 8.959 1.00 96.75 71 ALA A O 1
ATOM 549 N N . ASP A 1 72 ? 2.939 1.786 7.589 1.00 95.94 72 ASP A N 1
ATOM 550 C CA . ASP A 1 72 ? 3.872 2.019 6.491 1.00 95.94 72 ASP A CA 1
ATOM 551 C C . ASP A 1 72 ? 3.168 2.585 5.248 1.00 95.94 72 ASP A C 1
ATOM 553 O O . ASP A 1 72 ? 3.555 2.329 4.108 1.00 95.94 72 ASP A O 1
ATOM 557 N N . SER A 1 73 ? 2.104 3.359 5.460 1.00 97.56 73 SER A N 1
ATOM 558 C CA . SER A 1 73 ? 1.520 4.178 4.397 1.00 97.56 73 SER A CA 1
ATOM 559 C C . SER A 1 73 ? 2.531 5.244 3.960 1.00 97.56 73 SER A C 1
ATOM 561 O O . SER A 1 73 ? 3.147 5.906 4.803 1.00 97.56 73 SER A O 1
ATOM 563 N N . GLN A 1 74 ? 2.693 5.442 2.651 1.00 97.19 74 GLN A N 1
ATOM 564 C CA . GLN A 1 74 ? 3.697 6.353 2.093 1.00 97.19 74 GLN A CA 1
ATOM 565 C C . GLN A 1 74 ? 3.113 7.269 1.020 1.00 97.19 74 GLN A C 1
ATOM 567 O O . GLN A 1 74 ? 2.213 6.884 0.281 1.00 97.19 74 GLN A O 1
ATOM 572 N N . LEU A 1 75 ? 3.662 8.481 0.908 1.00 97.75 75 LEU A N 1
ATOM 573 C CA . LEU A 1 75 ? 3.416 9.380 -0.217 1.00 97.75 75 LEU A CA 1
ATOM 574 C C . LEU A 1 75 ? 4.473 9.113 -1.296 1.00 97.75 75 LEU A C 1
ATOM 576 O O . LEU A 1 75 ? 5.620 9.538 -1.160 1.00 97.75 75 LEU A O 1
ATOM 580 N N . LEU A 1 76 ? 4.095 8.404 -2.357 1.00 96.75 76 LEU A N 1
ATOM 581 C CA . LEU A 1 76 ? 5.011 7.964 -3.411 1.00 96.75 76 LEU A CA 1
ATOM 582 C C . LEU A 1 76 ? 4.877 8.824 -4.667 1.00 96.75 76 LEU A C 1
ATOM 584 O O . LEU A 1 76 ? 3.779 9.249 -5.020 1.00 96.75 76 LEU A O 1
ATOM 588 N N . ASN A 1 77 ? 5.992 9.051 -5.370 1.00 96.44 77 ASN A N 1
ATOM 589 C CA . ASN A 1 77 ? 5.979 9.660 -6.700 1.00 96.44 77 ASN A CA 1
ATOM 590 C C . ASN A 1 77 ? 5.641 8.594 -7.749 1.00 96.44 77 ASN A C 1
ATOM 592 O O . ASN A 1 77 ? 6.467 7.739 -8.074 1.00 96.44 77 ASN A O 1
ATOM 596 N N . ILE A 1 78 ? 4.432 8.666 -8.296 1.00 96.56 78 ILE A N 1
ATOM 597 C CA . ILE A 1 78 ? 3.906 7.663 -9.219 1.00 96.56 78 ILE A CA 1
ATOM 598 C C . ILE A 1 78 ? 4.664 7.663 -10.545 1.00 96.56 78 ILE A C 1
ATOM 600 O O . ILE A 1 78 ? 4.926 6.595 -11.091 1.00 96.56 78 ILE A O 1
ATOM 604 N N . LYS A 1 79 ? 5.120 8.825 -11.027 1.00 93.50 79 LYS A N 1
ATOM 605 C CA . LYS A 1 79 ? 5.944 8.898 -12.243 1.00 93.50 79 LYS A CA 1
ATOM 606 C C . LYS A 1 79 ? 7.269 8.156 -12.061 1.00 93.50 79 LYS A C 1
ATOM 608 O O . LYS A 1 79 ? 7.674 7.418 -12.955 1.00 93.50 79 LYS A O 1
ATOM 613 N N . SER A 1 80 ? 7.910 8.296 -10.899 1.00 94.06 80 SER A N 1
ATOM 614 C CA . SER A 1 80 ? 9.142 7.563 -10.581 1.00 94.06 80 SER A CA 1
ATOM 615 C C . SER A 1 80 ? 8.911 6.053 -10.505 1.00 94.06 80 SER A C 1
ATOM 617 O O . SER A 1 80 ? 9.713 5.293 -11.041 1.00 94.06 80 SER A O 1
ATOM 619 N N . ILE A 1 81 ? 7.800 5.610 -9.903 1.00 95.06 81 ILE A N 1
ATOM 620 C CA . ILE A 1 81 ? 7.420 4.188 -9.874 1.00 95.06 81 ILE A CA 1
ATOM 621 C C . ILE A 1 81 ? 7.205 3.655 -11.292 1.00 95.06 81 ILE A C 1
ATOM 623 O O . ILE A 1 81 ? 7.741 2.611 -11.647 1.00 95.06 81 ILE A O 1
ATOM 627 N N . GLN A 1 82 ? 6.485 4.389 -12.141 1.00 94.38 82 GLN A N 1
ATOM 628 C CA . GLN A 1 82 ? 6.274 3.985 -13.530 1.00 94.38 82 GLN A CA 1
ATOM 629 C C . GLN A 1 82 ? 7.578 3.906 -14.326 1.00 94.38 82 GLN A C 1
ATOM 631 O O . GLN A 1 82 ? 7.765 2.961 -15.090 1.00 94.38 82 GLN A O 1
ATOM 636 N N . ALA A 1 83 ? 8.490 4.861 -14.131 1.00 93.69 83 ALA A N 1
ATOM 637 C CA . ALA A 1 83 ? 9.809 4.823 -14.751 1.00 93.69 83 ALA A CA 1
ATOM 638 C C . ALA A 1 83 ? 10.617 3.600 -14.284 1.00 93.69 83 ALA A C 1
ATOM 640 O O . ALA A 1 83 ? 11.232 2.929 -15.110 1.00 93.69 83 ALA A O 1
ATOM 641 N N . ALA A 1 84 ? 10.569 3.265 -12.990 1.00 93.19 84 ALA A N 1
ATOM 642 C CA . ALA A 1 84 ? 11.224 2.075 -12.450 1.00 93.19 84 ALA A CA 1
ATOM 643 C C . ALA A 1 84 ? 10.636 0.775 -13.026 1.00 93.19 84 ALA A C 1
ATOM 645 O O . ALA A 1 84 ? 11.387 -0.109 -13.432 1.00 93.19 84 ALA A O 1
ATOM 646 N N . ILE A 1 85 ? 9.307 0.682 -13.142 1.00 94.38 85 ILE A N 1
ATOM 647 C CA . ILE A 1 85 ? 8.632 -0.449 -13.793 1.00 94.38 85 ILE A CA 1
ATOM 648 C C . ILE A 1 85 ? 9.071 -0.575 -15.259 1.00 94.38 85 ILE A C 1
ATOM 650 O O . ILE A 1 85 ? 9.389 -1.670 -15.720 1.00 94.38 85 ILE A O 1
ATOM 654 N N . ALA A 1 86 ? 9.107 0.540 -15.995 1.00 94.44 86 ALA A N 1
ATOM 655 C CA . ALA A 1 86 ? 9.512 0.555 -17.399 1.00 94.44 86 ALA A CA 1
ATOM 656 C C . ALA A 1 86 ? 10.989 0.173 -17.589 1.00 94.44 86 ALA A C 1
ATOM 658 O O . ALA A 1 86 ? 11.330 -0.460 -18.585 1.00 94.44 86 ALA A O 1
ATOM 659 N N . ALA A 1 87 ? 11.852 0.524 -16.632 1.00 93.44 87 ALA A N 1
ATOM 660 C CA . ALA A 1 87 ? 13.274 0.197 -16.659 1.00 93.44 87 ALA A CA 1
ATOM 661 C C . ALA A 1 87 ? 13.572 -1.291 -16.407 1.00 93.44 87 ALA A C 1
ATOM 663 O O . ALA A 1 87 ? 14.676 -1.730 -16.721 1.00 93.44 87 ALA A O 1
ATOM 664 N N . GLN A 1 88 ? 12.620 -2.052 -15.851 1.00 91.12 88 GLN A N 1
ATOM 665 C CA . GLN A 1 88 ? 12.741 -3.493 -15.585 1.00 91.12 88 GLN A CA 1
ATOM 666 C C . GLN A 1 88 ? 14.070 -3.868 -14.894 1.00 91.12 88 GLN A C 1
ATOM 668 O O . GLN A 1 88 ? 14.913 -4.564 -15.474 1.00 91.12 88 GLN A O 1
ATOM 673 N N . PRO A 1 89 ? 14.300 -3.387 -13.658 1.00 88.25 89 PRO A N 1
ATOM 674 C CA . PRO A 1 89 ? 15.546 -3.627 -12.944 1.00 88.25 89 PRO A CA 1
ATOM 675 C C . PRO A 1 89 ? 15.805 -5.127 -12.762 1.00 88.25 89 PRO A C 1
ATOM 677 O O . PRO A 1 89 ? 14.903 -5.903 -12.463 1.00 88.25 89 PRO A O 1
ATOM 680 N N . ARG A 1 90 ? 17.069 -5.539 -12.910 1.00 88.12 90 ARG A N 1
ATOM 681 C CA . ARG A 1 90 ? 17.479 -6.942 -12.710 1.00 88.12 90 ARG A CA 1
ATOM 682 C C . ARG A 1 90 ? 17.676 -7.315 -11.242 1.00 88.12 90 ARG A C 1
ATOM 684 O O . ARG A 1 90 ? 17.680 -8.494 -10.916 1.00 88.12 90 ARG A O 1
ATOM 691 N N . SER A 1 91 ? 17.902 -6.328 -10.377 1.00 87.31 91 SER A N 1
ATOM 692 C CA . SER A 1 91 ? 18.248 -6.539 -8.969 1.00 87.31 91 SER A CA 1
ATOM 693 C C . SER A 1 91 ? 17.040 -6.690 -8.047 1.00 87.31 91 SER A C 1
ATOM 695 O O . SER A 1 91 ? 17.204 -7.187 -6.939 1.00 87.31 91 SER A O 1
ATOM 697 N N . TYR A 1 92 ? 15.847 -6.274 -8.477 1.00 88.88 92 TYR A N 1
ATOM 698 C CA . TYR A 1 92 ? 14.617 -6.387 -7.696 1.00 88.88 92 TYR A CA 1
ATOM 699 C C . TYR A 1 92 ? 13.379 -6.405 -8.596 1.00 88.88 92 TYR A C 1
ATOM 701 O O . TYR A 1 92 ? 13.414 -5.944 -9.735 1.00 88.88 92 TYR A O 1
ATOM 709 N N . VAL A 1 93 ? 12.262 -6.908 -8.070 1.00 90.00 93 VAL A N 1
ATOM 710 C CA . VAL A 1 93 ? 10.983 -6.949 -8.788 1.00 90.00 93 VAL A CA 1
ATOM 711 C C . VAL A 1 93 ? 10.297 -5.587 -8.702 1.00 90.00 93 VAL A C 1
ATOM 713 O O . VAL A 1 93 ? 9.962 -5.118 -7.617 1.00 90.00 93 VAL A O 1
ATOM 716 N N . CYS A 1 94 ? 10.044 -4.964 -9.855 1.00 93.56 94 CYS A N 1
ATOM 717 C CA . CYS A 1 94 ? 9.189 -3.784 -9.962 1.00 93.56 94 CYS A CA 1
ATOM 718 C C . CYS A 1 94 ? 8.264 -3.916 -11.174 1.00 93.56 94 CYS A C 1
ATOM 720 O O . CYS A 1 94 ? 8.731 -3.864 -12.312 1.00 93.56 94 CYS A O 1
ATOM 722 N N . LYS A 1 95 ? 6.964 -4.146 -10.955 1.00 95.06 95 LYS A N 1
ATOM 723 C CA . LYS A 1 95 ? 6.003 -4.376 -12.049 1.00 95.06 95 LYS A CA 1
ATOM 724 C C . LYS A 1 95 ? 4.572 -4.002 -11.678 1.00 95.06 95 LYS A C 1
ATOM 726 O O . LYS A 1 95 ? 4.205 -4.042 -10.508 1.00 95.06 95 LYS A O 1
ATOM 731 N N . ILE A 1 96 ? 3.761 -3.687 -12.688 1.00 96.50 96 ILE A N 1
ATOM 732 C CA . ILE A 1 96 ? 2.304 -3.543 -12.538 1.00 96.50 96 ILE A CA 1
ATOM 733 C C . ILE A 1 96 ? 1.703 -4.896 -12.137 1.00 96.50 96 ILE A C 1
ATOM 735 O O . ILE A 1 96 ? 2.205 -5.946 -12.545 1.00 96.50 96 ILE A O 1
ATOM 739 N N . HIS A 1 97 ? 0.635 -4.852 -11.348 1.00 96.69 97 HIS A N 1
ATOM 740 C CA . HIS A 1 97 ? -0.186 -6.003 -10.986 1.00 96.69 97 HIS A CA 1
ATOM 741 C C . HIS A 1 97 ? -1.671 -5.648 -11.215 1.00 96.69 97 HIS A C 1
ATOM 743 O O . HIS A 1 97 ? -1.986 -4.494 -11.519 1.00 96.69 97 HIS A O 1
ATOM 749 N N . GLU A 1 98 ? -2.586 -6.619 -11.158 1.00 97.69 98 GLU A N 1
ATOM 750 C CA . GLU A 1 98 ? -4.022 -6.357 -11.341 1.00 97.69 98 GLU A CA 1
ATOM 751 C C . GLU A 1 98 ? -4.534 -5.234 -10.414 1.00 97.69 98 GLU A C 1
ATOM 753 O O . GLU A 1 98 ? -4.051 -5.082 -9.297 1.00 97.69 98 GLU A O 1
ATOM 758 N N . PRO A 1 99 ? -5.492 -4.398 -10.840 1.00 98.12 99 PRO A N 1
ATOM 759 C CA . PRO A 1 99 ? -6.055 -3.381 -9.960 1.00 98.12 99 PRO A CA 1
ATOM 760 C C . PRO A 1 99 ? -6.884 -4.014 -8.834 1.00 98.12 99 PRO A C 1
ATOM 762 O O . PRO A 1 99 ? -7.447 -5.104 -8.977 1.00 98.12 99 PRO A O 1
ATOM 765 N N . CYS A 1 100 ? -7.028 -3.291 -7.725 1.00 97.38 100 CYS A N 1
ATOM 766 C CA . CYS A 1 100 ? -7.999 -3.642 -6.696 1.00 97.38 100 CYS A CA 1
ATOM 767 C C . CYS A 1 100 ? -9.425 -3.563 -7.252 1.00 97.38 100 CYS A C 1
ATOM 769 O O . CYS A 1 100 ? -9.746 -2.710 -8.084 1.00 97.38 100 CYS A O 1
ATOM 771 N N . SER A 1 101 ? -10.319 -4.400 -6.723 1.00 98.00 101 SER A N 1
ATOM 772 C CA . SER A 1 101 ? -11.750 -4.189 -6.941 1.00 98.00 101 SER A CA 1
ATOM 773 C C . SER A 1 101 ? -12.197 -2.863 -6.297 1.00 98.00 101 SER A C 1
ATOM 775 O O . SER A 1 101 ? -11.599 -2.435 -5.303 1.00 98.00 101 SER A O 1
ATOM 777 N N . PRO A 1 102 ? -13.270 -2.214 -6.794 1.00 97.38 102 PRO A N 1
ATOM 778 C CA . PRO A 1 102 ? -13.795 -0.993 -6.179 1.00 97.38 102 PRO A CA 1
ATOM 779 C C . PRO A 1 102 ? -14.124 -1.173 -4.693 1.00 97.38 102 PRO A C 1
ATOM 781 O O . PRO A 1 102 ? -13.795 -0.314 -3.880 1.00 97.38 102 PRO A O 1
ATOM 784 N N . LYS A 1 103 ? -14.692 -2.332 -4.336 1.00 97.38 103 LYS A N 1
ATOM 785 C CA . LYS A 1 103 ? -14.984 -2.696 -2.949 1.00 97.38 103 LYS A CA 1
ATOM 786 C C . LYS A 1 103 ? -13.715 -2.791 -2.101 1.00 97.38 103 LYS A C 1
ATOM 788 O O . LYS A 1 103 ? -13.665 -2.223 -1.017 1.00 97.38 103 LYS A O 1
ATOM 793 N N . MET A 1 104 ? -12.688 -3.490 -2.589 1.00 98.06 104 MET A N 1
ATOM 794 C CA . MET A 1 104 ? -11.420 -3.608 -1.867 1.00 98.06 104 MET A CA 1
ATOM 795 C C . MET A 1 104 ? -10.786 -2.230 -1.659 1.00 98.06 104 MET A C 1
ATOM 797 O O . MET A 1 104 ? -10.322 -1.930 -0.564 1.00 98.06 104 MET A O 1
ATOM 801 N N . LEU A 1 105 ? -10.796 -1.372 -2.682 1.00 98.56 105 LEU A N 1
ATOM 802 C CA . LEU A 1 105 ? -10.282 -0.009 -2.569 1.00 98.56 105 LEU A CA 1
ATOM 803 C C . LEU A 1 105 ? -11.038 0.797 -1.503 1.00 98.56 105 LEU A C 1
ATOM 805 O O . LEU A 1 105 ? -10.405 1.471 -0.691 1.00 98.56 105 LEU A O 1
ATOM 809 N N . GLU A 1 106 ? -12.367 0.710 -1.481 1.00 97.81 106 GLU A N 1
ATOM 810 C CA . GLU A 1 106 ? -13.201 1.361 -0.468 1.00 97.81 106 GLU A CA 1
ATOM 811 C C . GLU A 1 106 ? -12.884 0.852 0.947 1.00 97.81 106 GLU A C 1
ATOM 813 O O . GLU A 1 106 ? -12.660 1.654 1.856 1.00 97.81 106 GLU A O 1
ATOM 818 N N . ASP A 1 107 ? -12.792 -0.467 1.137 1.00 98.38 107 ASP A N 1
ATOM 819 C CA . ASP A 1 107 ? -12.454 -1.076 2.427 1.00 98.38 107 ASP A CA 1
ATOM 820 C C . ASP A 1 107 ? -11.068 -0.609 2.912 1.00 98.38 107 ASP A C 1
ATOM 822 O O . ASP A 1 107 ? -10.907 -0.213 4.070 1.00 98.38 107 ASP A O 1
ATOM 826 N N . VAL A 1 108 ? -10.081 -0.558 2.010 1.00 98.56 108 VAL A N 1
ATOM 827 C CA . VAL A 1 108 ? -8.725 -0.072 2.299 1.00 98.56 108 VAL A CA 1
ATOM 828 C C . VAL A 1 108 ? -8.725 1.410 2.688 1.00 98.56 108 VAL A C 1
ATOM 830 O O . VAL A 1 108 ? -8.077 1.773 3.676 1.00 98.56 108 VAL A O 1
ATOM 833 N N . GLN A 1 109 ? -9.447 2.264 1.954 1.00 98.44 109 GLN A N 1
ATOM 834 C CA . GLN A 1 109 ? -9.572 3.698 2.248 1.00 98.44 109 GLN A CA 1
ATOM 835 C C . GLN A 1 109 ? -10.256 3.930 3.603 1.00 98.44 109 GLN A C 1
ATOM 837 O O . GLN A 1 109 ? -9.762 4.699 4.431 1.00 98.44 109 GLN A O 1
ATOM 842 N N . ASN A 1 110 ? -11.341 3.205 3.879 1.00 98.06 110 ASN A N 1
ATOM 843 C CA . ASN A 1 110 ? -12.045 3.264 5.157 1.00 98.06 110 ASN A CA 1
ATOM 844 C C . ASN A 1 110 ? -11.164 2.794 6.319 1.00 98.06 110 ASN A C 1
ATOM 846 O O . ASN A 1 110 ? -11.162 3.406 7.392 1.00 98.06 110 ASN A O 1
ATOM 850 N N . GLY A 1 111 ? -10.389 1.730 6.114 1.00 98.06 111 GLY A N 1
ATOM 851 C CA . GLY A 1 111 ? -9.441 1.250 7.108 1.00 98.06 111 GLY A CA 1
ATOM 852 C C . GLY A 1 111 ? -8.308 2.244 7.380 1.00 98.06 111 GLY A C 1
ATOM 853 O O . GLY A 1 111 ? -7.936 2.419 8.538 1.00 98.06 111 GLY A O 1
ATOM 854 N N . LEU A 1 112 ? -7.842 2.992 6.372 1.00 98.25 112 LEU A N 1
ATOM 855 C CA . LEU A 1 112 ? -6.837 4.051 6.548 1.00 98.25 112 LEU A CA 1
ATOM 856 C C . LEU A 1 112 ? -7.348 5.151 7.490 1.00 98.25 112 LEU A C 1
ATOM 858 O O . LEU A 1 112 ? -6.634 5.597 8.390 1.00 98.25 112 LEU A O 1
ATOM 862 N N . LEU A 1 113 ? -8.609 5.565 7.341 1.00 97.25 113 LEU A N 1
ATOM 863 C CA . LEU A 1 113 ? -9.208 6.567 8.229 1.00 97.25 113 LEU A CA 1
ATOM 864 C C . LEU A 1 113 ? -9.352 6.051 9.668 1.00 97.25 113 LEU A C 1
ATOM 866 O O . LEU A 1 113 ? -9.117 6.808 10.616 1.00 97.25 113 LEU A O 1
ATOM 870 N N . LYS A 1 114 ? -9.681 4.764 9.838 1.00 97.69 114 LYS A N 1
ATOM 871 C CA . LYS A 1 114 ? -9.893 4.119 11.146 1.00 97.69 114 LYS A CA 1
ATOM 872 C C . LYS A 1 114 ? -8.596 3.766 11.878 1.00 97.69 114 LYS A C 1
ATOM 874 O O . LYS A 1 114 ? -8.556 3.864 13.104 1.00 97.69 114 LYS A O 1
ATOM 879 N N . SER A 1 115 ? -7.549 3.371 11.154 1.00 97.31 115 SER A N 1
ATOM 880 C CA . SER A 1 115 ? -6.284 2.910 11.735 1.00 97.31 115 SER A CA 1
ATOM 881 C C . SER A 1 115 ? -5.639 3.996 12.591 1.00 97.31 115 SER A C 1
ATOM 883 O O . SER A 1 115 ? -5.526 5.155 12.186 1.00 97.31 115 SER A O 1
ATOM 885 N N . LYS A 1 116 ? -5.175 3.623 13.784 1.00 95.94 116 LYS A N 1
ATOM 886 C CA . LYS A 1 116 ? -4.431 4.528 14.676 1.00 95.94 116 LYS A CA 1
ATOM 887 C C . LYS A 1 116 ? -2.946 4.616 14.316 1.00 95.94 116 LYS A C 1
ATOM 889 O O . LYS A 1 116 ? -2.243 5.439 14.891 1.00 95.94 116 LYS A O 1
ATOM 894 N N . LEU A 1 117 ? -2.481 3.773 13.393 1.00 97.12 117 LEU A N 1
ATOM 895 C CA . LEU A 1 117 ? -1.072 3.650 13.022 1.00 97.12 117 LEU A CA 1
ATOM 896 C C . LEU A 1 117 ? -0.688 4.525 11.823 1.00 97.12 117 LEU A C 1
ATOM 898 O O . LEU A 1 117 ? 0.495 4.759 11.592 1.00 97.12 117 LEU A O 1
ATOM 902 N N . VAL A 1 118 ? -1.668 5.033 11.069 1.00 97.50 118 VAL A N 1
ATOM 903 C CA . VAL A 1 118 ? -1.414 5.949 9.948 1.00 97.50 118 VAL A CA 1
ATOM 904 C C . VAL A 1 118 ? -0.831 7.261 10.466 1.00 97.50 118 VAL A C 1
ATOM 906 O O . VAL A 1 118 ? -1.392 7.891 11.367 1.00 97.50 118 VAL A O 1
ATOM 909 N N . LYS A 1 119 ? 0.265 7.708 9.845 1.00 97.50 119 LYS A N 1
ATOM 910 C CA . LYS A 1 119 ? 0.878 9.010 10.132 1.00 97.50 119 LYS A CA 1
ATOM 911 C C . LYS A 1 119 ? -0.124 10.145 9.899 1.00 97.50 119 LYS A C 1
ATOM 913 O O . LYS A 1 119 ? -0.905 10.120 8.946 1.00 97.50 119 LYS A O 1
ATOM 918 N N . LYS A 1 120 ? -0.099 11.145 10.783 1.00 96.94 120 LYS A N 1
ATOM 919 C CA . LYS A 1 120 ? -1.079 12.241 10.801 1.00 96.94 120 LYS A CA 1
ATOM 920 C C . LYS A 1 120 ? -1.163 12.975 9.457 1.00 96.94 120 LYS A C 1
ATOM 922 O O . LYS A 1 120 ? -2.261 13.162 8.948 1.00 96.94 120 LYS A O 1
ATOM 927 N N . ASP A 1 121 ? -0.022 13.311 8.867 1.00 97.06 121 ASP A N 1
ATOM 928 C CA . ASP A 1 121 ? 0.098 14.001 7.577 1.00 97.06 121 ASP A CA 1
ATOM 929 C C . ASP A 1 121 ? -0.511 13.202 6.410 1.00 97.06 121 ASP A C 1
ATOM 931 O O . ASP A 1 121 ? -1.241 13.749 5.581 1.00 97.06 121 ASP A O 1
ATOM 935 N N . ILE A 1 122 ? -0.275 11.887 6.370 1.00 97.94 122 ILE A N 1
ATOM 936 C CA . ILE A 1 122 ? -0.875 10.991 5.375 1.00 97.94 122 ILE A CA 1
ATOM 937 C C . ILE A 1 122 ? -2.396 10.947 5.534 1.00 97.94 122 ILE A C 1
ATOM 939 O O . ILE A 1 122 ? -3.127 11.041 4.543 1.00 97.94 122 ILE A O 1
ATOM 943 N N . LYS A 1 123 ? -2.884 10.825 6.774 1.00 97.25 123 LYS A N 1
ATOM 944 C CA . LYS A 1 123 ? -4.321 10.787 7.055 1.00 97.25 123 LYS A CA 1
ATOM 945 C C . LYS A 1 123 ? -5.002 12.104 6.677 1.00 97.25 123 LYS A C 1
ATOM 947 O O . LYS A 1 123 ? -6.037 12.072 6.016 1.00 97.25 123 LYS A O 1
ATOM 952 N N . GLU A 1 124 ? -4.415 13.243 7.036 1.00 96.25 124 GLU A N 1
ATOM 953 C CA . GLU A 1 124 ? -4.927 14.574 6.684 1.00 96.25 124 GLU A CA 1
ATOM 954 C C . GLU A 1 124 ? -5.006 14.772 5.168 1.00 96.25 124 GLU A C 1
ATOM 956 O O . GLU A 1 124 ? -6.028 15.236 4.664 1.00 96.25 124 GLU A O 1
ATOM 961 N N . ARG A 1 125 ? -3.982 14.337 4.421 1.00 95.69 125 ARG A N 1
ATOM 962 C CA . ARG A 1 125 ? -4.007 14.355 2.952 1.00 95.69 125 ARG A CA 1
ATOM 963 C C . ARG A 1 125 ? -5.159 13.525 2.382 1.00 95.69 125 ARG A C 1
ATOM 965 O O . ARG A 1 125 ? -5.854 13.997 1.486 1.00 95.69 125 ARG A O 1
ATOM 972 N N . CYS A 1 126 ? -5.369 12.315 2.897 1.00 96.75 126 CYS A N 1
ATOM 973 C CA . CYS A 1 126 ? -6.462 11.453 2.447 1.00 96.75 126 CYS A CA 1
ATOM 974 C C . CYS A 1 126 ? -7.835 12.080 2.730 1.00 96.75 126 CYS A C 1
ATOM 976 O O . CYS A 1 126 ? -8.698 12.097 1.856 1.00 96.75 126 CYS A O 1
ATOM 978 N N . ILE A 1 127 ? -8.022 12.650 3.927 1.00 95.69 127 ILE A N 1
ATOM 979 C CA . ILE A 1 127 ? -9.256 13.355 4.299 1.00 95.69 127 ILE A CA 1
ATOM 980 C C . ILE A 1 127 ? -9.511 14.531 3.352 1.00 95.69 127 ILE A C 1
ATOM 982 O O . ILE A 1 127 ? -10.616 14.65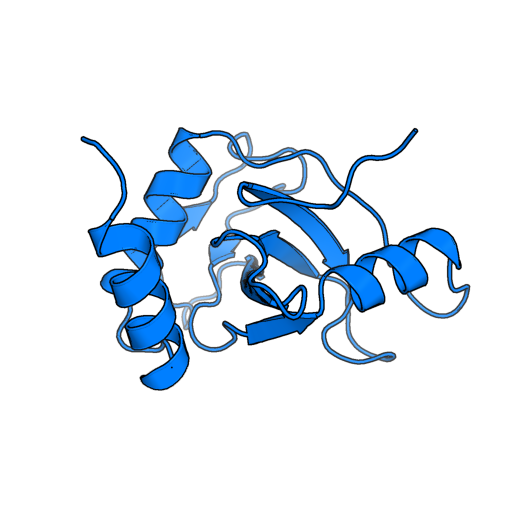9 2.833 1.00 95.69 127 ILE A O 1
ATOM 986 N N . ALA A 1 128 ? -8.499 15.365 3.099 1.00 93.75 128 ALA A N 1
ATOM 987 C CA . ALA A 1 128 ? -8.631 16.529 2.226 1.00 93.75 128 ALA A CA 1
ATOM 988 C C . ALA A 1 128 ? -9.023 16.144 0.790 1.00 93.75 128 ALA A C 1
ATOM 990 O O . ALA A 1 128 ? -9.839 16.822 0.165 1.00 93.75 128 ALA A O 1
ATOM 991 N N . GLU A 1 129 ? -8.477 15.044 0.269 1.00 92.88 129 GLU A N 1
ATOM 992 C CA . GLU A 1 129 ? -8.838 14.555 -1.059 1.00 92.88 129 GLU A CA 1
ATOM 993 C C . GLU A 1 129 ? -10.261 13.990 -1.108 1.00 92.88 129 GLU A C 1
ATOM 995 O O . GLU A 1 129 ? -11.023 14.289 -2.028 1.00 92.88 129 GLU A O 1
ATOM 1000 N N . TRP A 1 130 ? -10.637 13.168 -0.129 1.00 93.56 130 TRP A N 1
ATOM 1001 C CA . TRP A 1 130 ? -11.909 12.447 -0.170 1.00 93.56 130 TRP A CA 1
ATOM 1002 C C . TRP A 1 130 ? -13.101 13.271 0.308 1.00 93.56 130 TRP A C 1
ATOM 1004 O O . TRP A 1 130 ? -14.229 12.933 -0.042 1.00 93.56 130 TRP A O 1
ATOM 1014 N N . ALA A 1 131 ? -12.875 14.381 1.017 1.00 85.31 131 ALA A N 1
ATOM 1015 C CA . ALA A 1 131 ? -13.921 15.339 1.378 1.00 85.31 131 ALA A CA 1
ATOM 1016 C C . ALA A 1 131 ? -14.673 15.902 0.156 1.00 85.31 131 ALA A C 1
ATOM 1018 O O . ALA A 1 131 ? -15.813 16.339 0.290 1.00 85.31 131 ALA A O 1
ATOM 1019 N N . ASN A 1 132 ? -14.053 15.859 -1.028 1.00 66.81 132 ASN A N 1
ATOM 1020 C CA . ASN A 1 132 ? -14.603 16.392 -2.274 1.00 66.81 132 ASN A CA 1
ATOM 1021 C C . ASN A 1 132 ? -15.119 15.308 -3.238 1.00 66.81 132 ASN A C 1
ATOM 1023 O O . ASN A 1 132 ? -15.427 15.622 -4.389 1.00 66.81 132 ASN A O 1
ATOM 1027 N N . LYS A 1 133 ? -15.202 14.035 -2.820 1.00 60.66 133 LYS A N 1
ATOM 1028 C CA . LYS A 1 133 ? -15.814 13.000 -3.666 1.00 60.66 133 LYS A CA 1
ATOM 1029 C C . LYS A 1 133 ? -17.330 13.250 -3.741 1.00 60.66 133 LYS A C 1
ATOM 1031 O O . LYS A 1 133 ? -17.965 13.312 -2.686 1.00 60.66 133 LYS A O 1
ATOM 1036 N N . PRO A 1 134 ? -17.929 13.393 -4.939 1.00 51.41 134 PRO A N 1
ATOM 1037 C CA . PRO A 1 134 ? -19.382 13.377 -5.054 1.00 51.41 134 PRO A CA 1
ATOM 1038 C C . PRO A 1 134 ? -19.906 12.041 -4.507 1.00 51.41 134 PRO A C 1
ATOM 1040 O O . PRO A 1 134 ? -19.299 10.997 -4.759 1.00 51.41 134 PRO A O 1
ATOM 1043 N N . LYS A 1 135 ? -20.970 12.114 -3.699 1.00 45.28 135 LYS A N 1
ATOM 1044 C CA . LYS A 1 135 ? -21.676 10.943 -3.163 1.00 45.28 135 LYS A CA 1
ATOM 1045 C C . LYS A 1 135 ? -22.336 10.140 -4.275 1.00 45.28 135 LYS A C 1
ATOM 1047 O O . LYS A 1 135 ? -22.858 10.783 -5.212 1.00 45.28 135 LYS A O 1
#

Radius of gyration: 14.29 Å; chains: 1; bounding box: 40×34×40 Å

Foldseek 3Di:
DDDQDAQQWWKWDAPDLPGATWIKGFLHGQDPQQKTKIWTKDADDPPDDVLDWDDPPQFPVHPHIIHIRQLPTDTDRSVVLVVVQVVCDPSHDIHTGGGGDPVRSVSVLVSNCVDPNHDPVSNVVSCVRCVPDDD

pLDDT: mean 93.22, std 10.59, range [33.84, 98.69]